Protein AF-A0A9W5Q716-F1 (afdb_monomer_lite)

pLDDT: mean 72.71, std 9.08, range [50.75, 86.06]

Structure (mmCIF, N/CA/C/O backbone):
data_AF-A0A9W5Q716-F1
#
_entry.id   AF-A0A9W5Q716-F1
#
loop_
_atom_site.group_PDB
_atom_site.id
_atom_site.type_symbol
_atom_site.label_atom_id
_atom_site.label_alt_id
_atom_site.label_comp_id
_atom_site.label_asym_id
_atom_site.label_entity_id
_atom_site.label_seq_id
_atom_site.pdbx_PDB_ins_code
_atom_site.Cartn_x
_atom_site.Cartn_y
_atom_site.Cartn_z
_atom_site.occupancy
_atom_site.B_iso_or_equiv
_atom_site.auth_seq_id
_atom_site.auth_comp_id
_atom_site.auth_asym_id
_atom_site.auth_atom_id
_atom_site.pdbx_PDB_model_num
ATOM 1 N N . MET A 1 1 ? 0.963 -9.775 -6.321 1.00 53.12 1 MET A N 1
ATOM 2 C CA . MET A 1 1 ? 1.777 -8.579 -5.997 1.00 53.12 1 MET A CA 1
ATOM 3 C C . MET A 1 1 ? 3.297 -8.760 -6.185 1.00 53.12 1 MET A C 1
ATOM 5 O O . MET A 1 1 ? 4.042 -7.888 -5.757 1.00 53.12 1 MET A O 1
ATOM 9 N N . LYS A 1 2 ? 3.813 -9.846 -6.795 1.00 50.75 2 LYS A N 1
ATOM 10 C CA . LYS A 1 2 ? 5.262 -9.946 -7.095 1.00 50.75 2 LYS A CA 1
ATOM 11 C C . LYS A 1 2 ? 5.645 -9.128 -8.332 1.00 50.75 2 LYS A C 1
ATOM 13 O O . LYS A 1 2 ? 6.622 -8.400 -8.273 1.00 50.75 2 LYS A O 1
ATOM 18 N N . GLU A 1 3 ? 4.812 -9.166 -9.368 1.00 58.50 3 GLU A N 1
ATOM 19 C CA . GLU A 1 3 ? 5.036 -8.449 -10.632 1.00 58.50 3 GLU A CA 1
ATOM 20 C C . GLU A 1 3 ? 5.031 -6.924 -10.460 1.00 58.50 3 GLU A C 1
ATOM 22 O O . GLU A 1 3 ? 5.841 -6.234 -11.060 1.00 58.50 3 GLU A O 1
ATOM 27 N N . VAL A 1 4 ? 4.198 -6.382 -9.562 1.00 58.88 4 VAL A N 1
ATOM 28 C CA . VAL A 1 4 ? 4.134 -4.926 -9.317 1.00 58.88 4 VAL A CA 1
ATOM 29 C C . VAL A 1 4 ? 5.467 -4.383 -8.786 1.00 58.88 4 VAL A C 1
ATOM 31 O O . VAL A 1 4 ? 5.827 -3.262 -9.117 1.00 58.88 4 VAL A O 1
ATOM 34 N N . ARG A 1 5 ? 6.247 -5.176 -8.030 1.00 58.00 5 ARG A N 1
ATOM 35 C CA . ARG A 1 5 ? 7.581 -4.749 -7.566 1.00 58.00 5 ARG A CA 1
ATOM 36 C C . ARG A 1 5 ? 8.581 -4.553 -8.702 1.00 58.00 5 ARG A C 1
ATOM 38 O O . ARG A 1 5 ? 9.538 -3.821 -8.497 1.00 58.00 5 ARG A O 1
ATOM 45 N N . GLU A 1 6 ? 8.397 -5.208 -9.845 1.00 61.59 6 GLU A N 1
ATOM 46 C CA . GLU A 1 6 ? 9.295 -5.038 -10.995 1.00 61.59 6 GLU A CA 1
ATOM 47 C C . GLU A 1 6 ? 9.010 -3.742 -11.759 1.00 61.59 6 GLU A C 1
ATOM 49 O O . GLU A 1 6 ? 9.923 -3.174 -12.347 1.00 61.59 6 GLU A O 1
ATOM 54 N N . TYR A 1 7 ? 7.774 -3.237 -11.689 1.00 60.88 7 TYR A N 1
ATOM 55 C CA . TYR A 1 7 ? 7.378 -1.953 -12.279 1.00 60.88 7 TYR A CA 1
ATOM 56 C C . TYR A 1 7 ? 7.634 -0.750 -11.370 1.00 60.88 7 TYR A C 1
ATOM 58 O O . TYR A 1 7 ? 7.530 0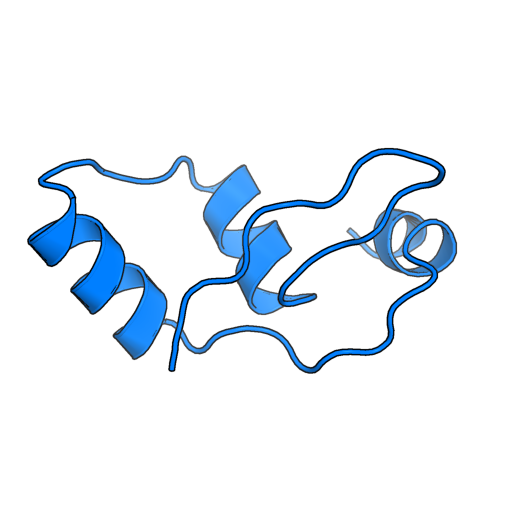.388 -11.822 1.00 60.88 7 TYR A O 1
ATOM 66 N N . ILE A 1 8 ? 7.923 -0.983 -10.089 1.00 63.72 8 ILE A N 1
ATOM 67 C CA . ILE A 1 8 ? 8.227 0.088 -9.151 1.00 63.72 8 ILE A CA 1
ATOM 68 C C . ILE A 1 8 ? 9.735 0.344 -9.190 1.00 63.72 8 ILE A C 1
ATOM 70 O O . ILE A 1 8 ? 10.526 -0.438 -8.662 1.00 63.72 8 ILE A O 1
ATOM 74 N N . GLU A 1 9 ? 10.130 1.474 -9.769 1.00 59.78 9 GLU A N 1
ATOM 75 C CA . GLU A 1 9 ? 11.543 1.869 -9.876 1.00 59.78 9 GLU A CA 1
ATOM 76 C C . GLU A 1 9 ? 12.162 2.189 -8.504 1.00 59.78 9 GLU A C 1
ATOM 78 O O . GLU A 1 9 ? 13.367 2.040 -8.278 1.00 59.78 9 GLU A O 1
ATOM 83 N N . THR A 1 10 ? 11.323 2.574 -7.543 1.00 59.72 10 THR A N 1
ATOM 84 C CA . THR A 1 10 ? 11.739 2.966 -6.199 1.00 59.72 10 THR A CA 1
ATOM 85 C C . THR A 1 10 ? 11.759 1.783 -5.231 1.00 59.72 10 THR A C 1
ATOM 87 O O . THR A 1 10 ? 10.761 1.118 -4.967 1.00 59.72 10 THR A O 1
ATOM 90 N N . LYS A 1 11 ? 12.923 1.513 -4.636 1.00 61.25 11 LYS A N 1
ATOM 91 C CA . LYS A 1 11 ? 13.105 0.439 -3.638 1.00 61.25 11 LYS A CA 1
ATOM 92 C C . LYS A 1 11 ? 12.877 0.919 -2.202 1.00 61.25 11 LYS A C 1
ATOM 94 O O . LYS A 1 11 ? 13.471 0.380 -1.266 1.00 61.25 11 LYS A O 1
ATOM 99 N N . LYS A 1 12 ? 12.065 1.961 -2.004 1.00 65.88 12 LYS A N 1
ATOM 100 C CA . LYS A 1 12 ? 11.782 2.484 -0.662 1.00 65.88 12 LYS A CA 1
ATOM 101 C C . LYS A 1 12 ? 11.009 1.449 0.149 1.00 65.88 12 LYS A C 1
ATOM 103 O O . 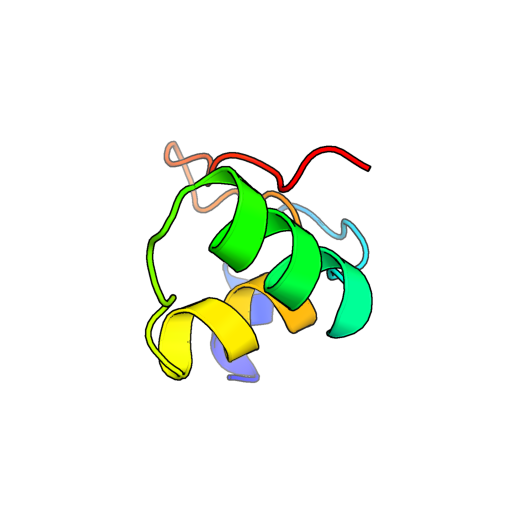LYS A 1 12 ? 9.993 0.914 -0.291 1.00 65.88 12 LYS A O 1
ATOM 108 N N . GLN A 1 13 ? 11.511 1.172 1.349 1.00 66.69 13 GLN A N 1
ATOM 109 C CA . GLN A 1 13 ? 10.906 0.216 2.268 1.00 66.69 13 GLN A CA 1
ATOM 110 C C . GLN A 1 13 ? 9.447 0.600 2.541 1.00 66.69 13 GLN A C 1
ATOM 112 O O . GLN A 1 13 ? 9.142 1.767 2.794 1.00 66.69 13 GLN A O 1
ATOM 117 N N . GLY A 1 14 ? 8.556 -0.388 2.456 1.00 73.25 14 GLY A N 1
ATOM 118 C CA . GLY A 1 14 ? 7.135 -0.208 2.713 1.00 73.25 14 GLY A CA 1
ATOM 119 C C . GLY A 1 14 ? 6.812 0.286 4.123 1.00 73.25 14 GLY A C 1
ATOM 120 O O . GLY A 1 14 ? 7.639 0.275 5.038 1.00 73.25 14 GLY A O 1
ATOM 121 N N . VAL A 1 15 ? 5.575 0.740 4.275 1.00 75.69 15 VAL A N 1
ATOM 122 C CA . VAL A 1 15 ? 5.021 1.339 5.486 1.00 75.69 15 VAL A CA 1
ATOM 123 C C . VAL A 1 15 ? 4.467 0.248 6.403 1.00 75.69 15 VAL A C 1
ATOM 125 O O . VAL A 1 15 ? 3.805 -0.689 5.959 1.00 75.69 15 VAL A O 1
ATOM 128 N N . LEU A 1 16 ? 4.721 0.374 7.705 1.00 76.94 16 LEU A N 1
ATOM 129 C CA . LEU A 1 16 ? 4.180 -0.539 8.714 1.00 76.94 16 LEU A CA 1
ATOM 130 C C . LEU A 1 16 ? 2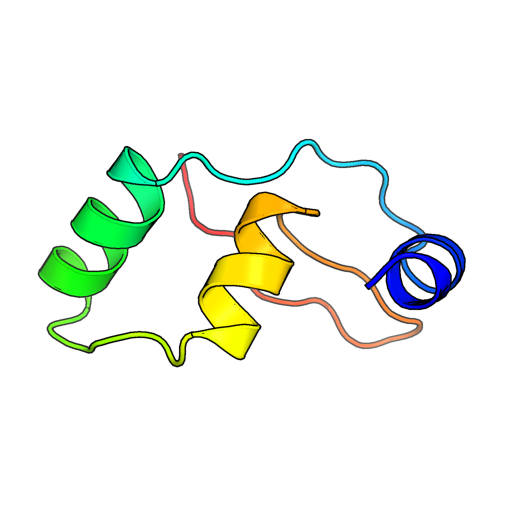.679 -0.311 8.919 1.00 76.94 16 LEU A C 1
ATOM 132 O O . LEU A 1 16 ? 2.200 0.819 8.852 1.00 76.94 16 LEU A O 1
ATOM 136 N N . GLU A 1 17 ? 1.952 -1.371 9.277 1.00 77.56 17 GLU A N 1
ATOM 137 C CA . GLU A 1 17 ? 0.510 -1.317 9.572 1.00 77.56 17 GLU A CA 1
ATOM 138 C C . GLU A 1 17 ? 0.121 -0.240 10.576 1.00 77.56 17 GLU A C 1
ATOM 140 O O . GLU A 1 17 ? -0.910 0.406 10.405 1.00 77.56 17 GLU A O 1
ATOM 145 N N . LEU A 1 18 ? 0.966 -0.018 11.584 1.00 78.81 18 LEU A N 1
ATOM 146 C CA . LEU A 1 18 ? 0.748 1.016 12.588 1.00 78.81 18 LEU A CA 1
ATOM 147 C C . LEU A 1 18 ? 0.623 2.406 11.947 1.00 78.81 18 LEU A C 1
ATOM 149 O O . LEU A 1 18 ? -0.328 3.125 12.227 1.00 78.81 18 LEU A O 1
ATOM 153 N N . GLN A 1 19 ? 1.512 2.736 11.010 1.00 77.06 19 GLN A N 1
ATOM 154 C CA . GLN A 1 19 ? 1.514 4.040 10.347 1.00 77.06 19 GLN A CA 1
ATOM 155 C C . GLN A 1 19 ? 0.384 4.187 9.330 1.00 77.06 19 GLN A C 1
ATOM 157 O O . GLN A 1 19 ? -0.131 5.287 9.137 1.00 77.06 19 GLN A O 1
ATOM 162 N N . ILE A 1 20 ? -0.026 3.086 8.694 1.00 79.31 20 ILE A N 1
ATOM 163 C CA . ILE A 1 20 ? -1.218 3.067 7.841 1.00 79.31 20 ILE A CA 1
ATOM 164 C C . ILE A 1 20 ? -2.431 3.442 8.687 1.00 79.31 20 ILE A C 1
ATOM 166 O O . ILE A 1 20 ? -3.156 4.361 8.325 1.00 79.31 20 ILE A O 1
ATOM 170 N N . LYS A 1 21 ? -2.590 2.796 9.846 1.00 82.25 21 LYS A N 1
ATOM 171 C CA . LYS A 1 21 ? -3.707 3.036 10.757 1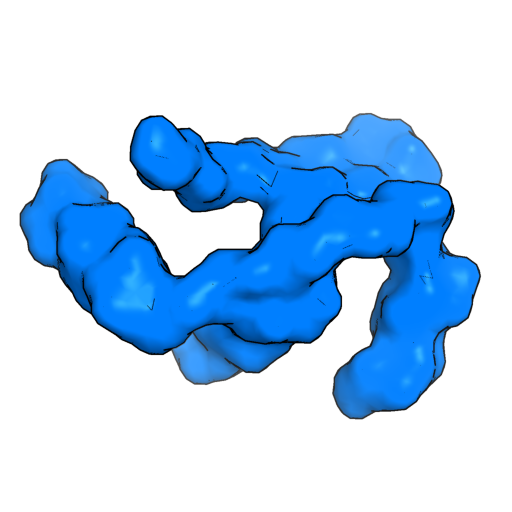.00 82.25 21 LYS A CA 1
ATOM 172 C C . LYS A 1 21 ? -3.707 4.463 11.309 1.00 82.25 21 LYS A C 1
ATOM 174 O O . LYS A 1 21 ? -4.731 5.129 11.245 1.00 82.25 21 LYS A O 1
ATOM 179 N N . GLU A 1 22 ? -2.550 4.974 11.735 1.00 84.31 22 GLU A N 1
ATOM 180 C CA . GLU A 1 22 ? -2.409 6.377 12.155 1.00 84.31 22 GLU A CA 1
ATOM 181 C C . GLU A 1 22 ? -2.780 7.360 11.037 1.00 84.31 22 GLU A C 1
ATOM 183 O O . GLU A 1 22 ? -3.343 8.423 11.289 1.00 84.31 22 GLU A O 1
ATOM 188 N N . THR A 1 23 ? -2.455 7.021 9.789 1.00 81.75 23 THR A N 1
ATOM 189 C CA . THR A 1 23 ? -2.754 7.867 8.630 1.00 81.75 23 THR A CA 1
ATOM 190 C C . THR A 1 23 ? -4.233 7.822 8.276 1.00 81.75 23 THR A C 1
ATOM 192 O O . THR A 1 23 ? -4.804 8.860 7.963 1.00 81.75 23 THR A O 1
ATOM 195 N N . GLU A 1 24 ? -4.872 6.659 8.387 1.00 84.69 24 GLU A N 1
ATOM 196 C CA . GLU A 1 24 ? -6.323 6.512 8.246 1.00 84.69 24 GLU A CA 1
ATOM 197 C C . GLU A 1 24 ? -7.078 7.301 9.316 1.00 84.69 24 GLU A C 1
ATOM 199 O O . GLU A 1 24 ? -8.046 7.986 8.996 1.00 84.69 24 GLU A O 1
ATOM 204 N N . GLU A 1 25 ? -6.606 7.269 10.566 1.00 86.06 25 GLU A N 1
ATOM 205 C CA . GLU A 1 25 ? -7.173 8.066 11.659 1.00 86.06 25 GLU A CA 1
ATOM 206 C C . GLU A 1 25 ? -6.979 9.570 11.425 1.00 86.06 25 GLU A C 1
ATOM 208 O O . GLU A 1 25 ? -7.925 10.339 11.581 1.00 86.06 25 GLU A O 1
ATOM 213 N N . LYS A 1 26 ? -5.791 10.001 10.976 1.00 85.31 26 LYS A N 1
ATOM 214 C CA . LYS A 1 26 ? -5.521 11.413 10.641 1.00 85.31 26 LYS A CA 1
ATOM 215 C C . LYS A 1 26 ? -6.328 11.913 9.442 1.00 85.31 26 LYS A C 1
ATOM 217 O O . LYS A 1 26 ? -6.720 13.075 9.426 1.00 85.31 26 LYS A O 1
ATOM 222 N N . LEU A 1 27 ? -6.539 11.068 8.435 1.00 82.81 27 LEU A N 1
ATOM 223 C CA . LEU A 1 27 ? -7.331 11.400 7.246 1.00 82.81 27 LEU A CA 1
ATOM 224 C C . LEU A 1 27 ? -8.837 11.236 7.480 1.00 82.81 27 LEU A C 1
ATOM 226 O O . LEU A 1 27 ? -9.622 11.729 6.674 1.00 82.81 27 LEU A O 1
ATOM 230 N N . GLY A 1 28 ? -9.247 10.534 8.540 1.00 84.56 28 GLY A N 1
ATOM 231 C CA . GLY A 1 28 ? -10.640 10.148 8.761 1.00 84.56 28 GLY A CA 1
ATOM 232 C C . GLY A 1 28 ? -11.190 9.233 7.659 1.00 84.56 28 GLY A C 1
ATOM 233 O O . GLY A 1 28 ? -12.397 9.210 7.427 1.00 84.56 28 GLY A O 1
ATOM 234 N N . ALA A 1 29 ? -10.315 8.512 6.950 1.00 82.38 29 ALA A N 1
ATOM 235 C CA . ALA A 1 29 ? -10.658 7.716 5.777 1.00 82.38 29 ALA A CA 1
ATOM 236 C C . ALA A 1 29 ? -9.984 6.344 5.836 1.00 82.38 29 ALA A C 1
ATOM 238 O O . ALA A 1 29 ? -8.797 6.240 6.133 1.00 82.38 29 ALA A O 1
ATOM 239 N N . ALA A 1 30 ? -10.737 5.290 5.518 1.00 82.31 30 ALA A N 1
ATOM 240 C CA . ALA A 1 30 ? -10.203 3.937 5.438 1.00 82.31 30 ALA A CA 1
ATOM 241 C C . ALA A 1 30 ? -9.615 3.676 4.045 1.00 82.31 30 ALA A C 1
ATOM 243 O O . ALA A 1 30 ? -10.287 3.847 3.025 1.00 82.31 30 ALA A O 1
ATOM 244 N N . PHE A 1 31 ? -8.369 3.220 3.999 1.00 81.06 31 PHE A N 1
ATOM 245 C CA . PHE A 1 31 ? -7.734 2.786 2.770 1.00 81.06 31 PHE A CA 1
ATOM 246 C C . PHE A 1 31 ? -8.278 1.422 2.330 1.00 81.06 31 PHE A C 1
ATOM 248 O O . PHE A 1 31 ? -8.396 0.504 3.149 1.00 81.06 31 PHE A O 1
ATOM 255 N N . PRO A 1 32 ? -8.535 1.232 1.025 1.00 83.31 32 PRO A N 1
ATOM 256 C CA . PRO A 1 32 ? -8.864 -0.076 0.478 1.00 83.31 32 PRO A CA 1
ATOM 257 C C . PRO A 1 32 ? -7.765 -1.104 0.768 1.00 83.31 32 PRO A C 1
ATOM 259 O O . PRO A 1 32 ? -6.575 -0.782 0.735 1.00 83.31 32 PRO A O 1
ATOM 262 N N . ASN A 1 33 ? -8.146 -2.369 0.959 1.00 82.06 33 ASN A N 1
ATOM 263 C CA . ASN A 1 33 ? -7.204 -3.457 1.256 1.00 82.06 33 ASN A CA 1
ATOM 264 C C . ASN A 1 33 ? -6.067 -3.572 0.223 1.00 82.06 33 ASN A C 1
ATOM 266 O O . ASN A 1 33 ? -4.923 -3.795 0.604 1.00 82.06 33 ASN A O 1
ATOM 270 N N . GLN A 1 34 ? -6.351 -3.351 -1.067 1.00 76.19 34 GLN A N 1
ATOM 271 C CA . GLN A 1 34 ? -5.322 -3.341 -2.118 1.00 76.19 34 GLN A CA 1
ATOM 272 C C . GLN A 1 34 ? -4.307 -2.204 -1.954 1.00 76.19 34 GLN A C 1
ATOM 274 O O . GLN A 1 34 ? -3.115 -2.418 -2.159 1.00 76.19 34 GLN A O 1
ATOM 279 N N . TYR A 1 35 ? -4.764 -1.011 -1.559 1.00 78.31 35 TYR A N 1
ATOM 280 C CA . TYR A 1 35 ? -3.879 0.126 -1.309 1.00 78.31 35 TYR A CA 1
ATOM 281 C C . TYR A 1 35 ? -3.009 -0.125 -0.080 1.00 78.31 35 TYR A C 1
ATOM 283 O O . TYR A 1 35 ? -1.809 0.129 -0.120 1.00 78.31 35 TYR A O 1
ATOM 291 N N . ARG A 1 36 ? -3.593 -0.705 0.979 1.00 78.62 36 ARG A N 1
ATOM 292 C CA . ARG A 1 36 ? -2.852 -1.127 2.175 1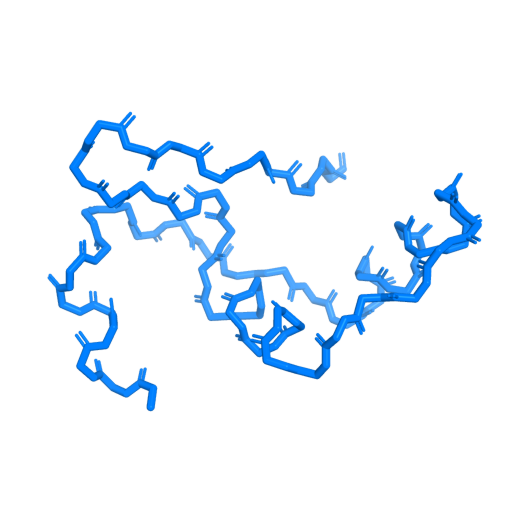.00 78.62 36 ARG A CA 1
ATOM 293 C C . ARG A 1 36 ? -1.752 -2.132 1.840 1.00 78.62 36 ARG A C 1
ATOM 295 O O . ARG A 1 36 ? -0.647 -2.006 2.353 1.00 78.62 36 ARG A O 1
ATOM 302 N N . ASP A 1 37 ? -2.028 -3.105 0.980 1.00 78.75 37 ASP A N 1
ATOM 303 C CA . ASP A 1 37 ? -1.021 -4.082 0.557 1.00 78.75 37 ASP A CA 1
ATOM 304 C C . ASP A 1 37 ? 0.107 -3.416 -0.253 1.00 78.75 37 ASP A C 1
ATOM 306 O O . ASP A 1 37 ? 1.285 -3.692 -0.027 1.00 78.75 37 ASP A O 1
ATOM 310 N N . LEU A 1 38 ? -0.238 -2.464 -1.130 1.00 77.25 38 LEU A N 1
ATOM 311 C CA . LEU A 1 38 ? 0.724 -1.712 -1.939 1.00 77.25 38 LEU A CA 1
ATOM 312 C C . LEU A 1 38 ? 1.669 -0.857 -1.083 1.00 77.25 38 LEU A C 1
ATOM 314 O O . LEU A 1 38 ? 2.883 -0.960 -1.235 1.00 77.25 38 LEU A O 1
ATOM 318 N N . ILE A 1 39 ? 1.137 -0.060 -0.152 1.00 77.50 39 ILE A N 1
ATOM 319 C CA . ILE A 1 39 ? 1.955 0.797 0.725 1.00 77.50 39 ILE A CA 1
ATOM 320 C C . ILE A 1 39 ? 2.791 -0.013 1.725 1.00 77.50 39 ILE A C 1
ATOM 322 O O . ILE A 1 39 ? 3.873 0.432 2.099 1.00 77.50 39 ILE A O 1
ATOM 326 N N . LYS A 1 40 ? 2.345 -1.216 2.126 1.00 77.81 40 LYS A N 1
ATOM 327 C CA . LYS A 1 40 ? 3.159 -2.179 2.900 1.00 77.81 40 LYS A CA 1
ATOM 328 C C . LYS A 1 40 ? 4.331 -2.731 2.100 1.00 77.81 40 LYS A C 1
ATOM 330 O O . LYS A 1 40 ? 5.354 -3.096 2.674 1.00 77.81 40 LYS A O 1
ATOM 335 N N . LEU A 1 41 ? 4.165 -2.846 0.787 1.00 74.50 41 LEU A N 1
ATOM 336 C CA . LEU A 1 41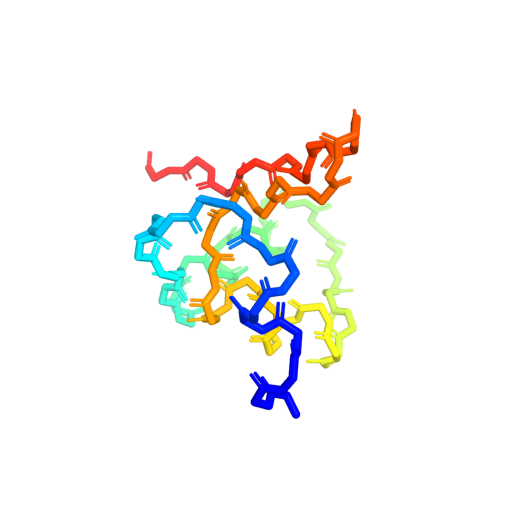 ? 5.171 -3.381 -0.119 1.00 74.50 41 LEU A CA 1
ATOM 337 C C . LEU A 1 41 ? 6.210 -2.329 -0.488 1.00 74.50 41 LEU A C 1
ATOM 339 O O . LEU A 1 41 ? 7.407 -2.608 -0.424 1.00 74.50 41 LEU A O 1
ATOM 343 N N . VAL A 1 42 ? 5.750 -1.134 -0.844 1.00 70.56 42 VAL A N 1
ATOM 344 C CA . VAL A 1 42 ? 6.608 -0.021 -1.222 1.00 70.56 42 VAL A CA 1
ATOM 345 C C . VAL A 1 42 ? 5.983 1.275 -0.722 1.00 70.56 42 VAL A C 1
ATOM 347 O O . VAL A 1 42 ? 4.811 1.564 -0.966 1.00 70.56 42 VAL A O 1
ATOM 350 N N . ASN A 1 43 ? 6.763 2.071 -0.002 1.00 71.44 43 ASN A N 1
ATOM 351 C CA . ASN A 1 43 ? 6.337 3.428 0.297 1.00 71.44 43 ASN A CA 1
ATOM 352 C C . ASN A 1 43 ? 6.700 4.297 -0.902 1.00 71.44 43 ASN A C 1
ATOM 354 O O . ASN A 1 43 ? 7.768 4.114 -1.480 1.00 71.44 43 ASN A O 1
ATOM 358 N N . ASN A 1 44 ? 5.855 5.274 -1.224 1.00 70.50 44 ASN A N 1
ATOM 359 C CA . ASN A 1 44 ? 6.132 6.241 -2.282 1.00 70.50 44 ASN A CA 1
ATOM 360 C C . ASN A 1 44 ? 6.298 5.614 -3.674 1.00 70.50 44 ASN A C 1
ATOM 362 O O . ASN A 1 44 ? 7.199 6.026 -4.382 1.00 70.50 44 ASN A O 1
ATOM 366 N N . ALA A 1 45 ? 5.489 4.617 -4.046 1.00 70.38 45 ALA A N 1
ATOM 367 C CA . ALA A 1 45 ? 5.651 3.905 -5.315 1.00 70.38 45 ALA A CA 1
ATOM 368 C C . ALA A 1 45 ? 5.731 4.871 -6.512 1.00 70.38 45 ALA A C 1
ATOM 370 O O . ALA A 1 45 ? 4.806 5.650 -6.750 1.00 70.38 45 ALA A O 1
ATOM 371 N N . GLU A 1 46 ? 6.837 4.793 -7.242 1.00 71.56 46 GLU A N 1
ATOM 372 C CA . GLU A 1 46 ? 7.087 5.524 -8.481 1.00 71.56 46 GLU A CA 1
ATOM 373 C C . GLU A 1 46 ? 6.882 4.528 -9.622 1.00 71.56 46 GLU A C 1
ATOM 375 O O . GLU A 1 46 ? 7.579 3.512 -9.689 1.00 71.56 46 GLU A O 1
ATOM 380 N N . ILE A 1 47 ? 5.865 4.772 -10.447 1.00 70.88 47 ILE A N 1
ATOM 381 C CA . ILE A 1 47 ? 5.509 3.938 -11.597 1.00 70.88 47 ILE A CA 1
ATOM 382 C C . ILE A 1 47 ? 5.536 4.849 -12.826 1.00 70.88 47 ILE A C 1
ATOM 384 O O . ILE A 1 47 ? 4.559 5.548 -13.115 1.00 70.88 47 ILE A O 1
ATOM 388 N N . GLY A 1 48 ? 6.673 4.880 -13.524 1.00 72.12 48 GLY A N 1
ATOM 389 C CA . GLY A 1 48 ? 6.911 5.833 -14.609 1.00 72.12 48 GLY A CA 1
ATOM 390 C C . GLY A 1 48 ? 6.804 7.279 -14.111 1.00 72.12 48 GLY A C 1
ATOM 391 O O . GLY A 1 48 ? 7.556 7.693 -13.237 1.00 72.12 48 GLY A O 1
ATOM 392 N N . GLU A 1 49 ? 5.841 8.046 -14.628 1.00 72.12 49 GLU A N 1
ATOM 393 C CA . GLU A 1 49 ? 5.606 9.448 -14.230 1.00 72.12 49 GLU A CA 1
ATOM 394 C C . GLU A 1 49 ? 4.680 9.611 -13.010 1.00 72.12 49 GLU A C 1
ATOM 396 O O . GLU A 1 49 ? 4.480 10.723 -12.516 1.00 72.12 49 GLU A O 1
ATOM 401 N N . TRP A 1 50 ? 4.089 8.522 -12.510 1.00 74.94 50 TRP A N 1
ATOM 402 C CA . TRP A 1 50 ? 3.154 8.573 -11.389 1.00 74.94 50 TRP A CA 1
ATOM 403 C C . TRP A 1 50 ? 3.878 8.313 -10.075 1.00 74.94 50 TRP A C 1
ATOM 405 O O . TRP A 1 50 ? 4.401 7.223 -9.843 1.00 74.94 50 TRP A O 1
ATOM 415 N N . ILE A 1 51 ? 3.847 9.305 -9.187 1.00 72.50 51 ILE A N 1
ATOM 416 C CA . ILE A 1 51 ? 4.400 9.205 -7.837 1.00 72.50 51 ILE A CA 1
ATOM 417 C C . ILE A 1 51 ? 3.241 9.116 -6.851 1.00 72.50 51 ILE A C 1
ATOM 419 O O . ILE A 1 51 ? 2.488 10.072 -6.656 1.00 72.50 51 ILE A O 1
ATOM 423 N N . LEU A 1 52 ? 3.104 7.965 -6.198 1.00 74.56 52 LEU A N 1
ATOM 424 C CA . LEU A 1 52 ? 2.168 7.809 -5.093 1.00 74.56 52 LEU A CA 1
ATOM 425 C C . LEU A 1 52 ? 2.660 8.604 -3.885 1.00 74.56 52 LEU A C 1
ATOM 427 O O . LEU A 1 52 ? 3.817 8.487 -3.465 1.00 74.56 52 LEU A O 1
ATOM 431 N N . TYR A 1 53 ? 1.768 9.419 -3.320 1.00 71.31 53 TYR A N 1
ATOM 432 C CA . TYR A 1 53 ? 2.131 10.283 -2.207 1.00 71.31 53 TYR A CA 1
ATOM 433 C C . TYR A 1 53 ? 2.570 9.429 -1.009 1.00 71.31 53 TYR A C 1
ATOM 435 O O . TYR A 1 53 ? 1.837 8.524 -0.597 1.00 71.31 53 TYR A O 1
ATOM 443 N N . PRO A 1 54 ? 3.771 9.672 -0.459 1.00 72.38 54 PRO A N 1
ATOM 444 C CA . PRO A 1 54 ? 4.282 8.860 0.626 1.00 72.38 54 PRO A CA 1
ATOM 445 C C . PRO A 1 54 ? 3.434 9.075 1.870 1.00 72.38 54 PRO A C 1
ATOM 447 O O . PRO A 1 54 ? 3.037 10.200 2.188 1.00 72.38 54 PRO A O 1
ATOM 450 N N . ILE A 1 55 ? 3.254 8.011 2.646 1.00 73.44 55 ILE A N 1
ATOM 451 C CA . ILE A 1 55 ? 2.846 8.193 4.032 1.00 73.44 55 ILE A CA 1
ATOM 452 C C . ILE A 1 55 ? 4.055 8.781 4.756 1.00 73.44 55 ILE A C 1
ATOM 454 O O . ILE A 1 55 ? 5.119 8.155 4.828 1.00 73.44 55 ILE A O 1
ATOM 458 N N . LYS A 1 56 ? 3.914 10.035 5.201 1.00 63.41 56 LYS A N 1
ATOM 459 C CA . LYS A 1 56 ? 4.952 10.727 5.966 1.00 63.41 56 LYS A CA 1
ATOM 460 C C . LYS A 1 56 ? 5.137 10.011 7.300 1.00 63.41 56 LYS A C 1
ATOM 462 O O . LYS A 1 56 ? 4.168 9.797 8.027 1.00 63.41 56 LYS A O 1
ATOM 467 N N . ARG A 1 57 ? 6.391 9.648 7.561 1.00 52.94 57 ARG A N 1
ATOM 468 C CA . ARG A 1 57 ? 6.842 9.086 8.828 1.00 52.94 57 ARG A CA 1
ATOM 469 C C . ARG A 1 57 ? 6.889 10.154 9.909 1.00 52.94 57 ARG A C 1
ATOM 471 O O . ARG A 1 57 ? 7.233 11.306 9.558 1.00 52.94 57 ARG A O 1
#

Secondary structure (DSSP, 8-state):
-TTHHHH----PBPPPHHHHHHHHHHHT-PPPHHHHHHHHHBTT-EETTEEPPP---

Foldseek 3Di:
DVVVVVQFPDPAAADDPVLLVVVCVVVVHHDDPVVVVVRNHHAQGDRPPDTDDGSDD

InterPro domains:
  IPR037883 Knr4/Smi1-like domain superfamily [G3DSA:3.40.1580.10] (1-57)
  IPR037883 Knr4/Smi1-like domain superfamily [SSF160631] (13-56)

Radius of gyration: 11.15 Å; chains: 1; bounding box: 24×21×27 Å

Sequence (57 aa):
MKEVREYIETKKQGVLELQIKETEEKLGAAFPNQYRDLIKLVNNAEIGEWILYPIKR

Organism: NCBI:txid1053243